Protein AF-A0A3M2L1X0-F1 (afdb_monomer_lite)

Structure (mmCIF, N/CA/C/O backbone):
data_AF-A0A3M2L1X0-F1
#
_entry.id   AF-A0A3M2L1X0-F1
#
loop_
_atom_site.group_PDB
_atom_site.id
_atom_site.type_symbol
_atom_site.label_atom_id
_atom_site.label_alt_id
_atom_site.label_comp_id
_atom_site.label_asym_id
_atom_site.label_entity_id
_atom_site.label_seq_id
_atom_site.pdbx_PDB_ins_code
_atom_site.Cartn_x
_atom_site.Cartn_y
_atom_site.Cartn_z
_atom_site.occupancy
_atom_site.B_iso_or_equiv
_atom_site.auth_seq_id
_atom_site.auth_comp_id
_atom_site.auth_asym_id
_atom_site.auth_atom_id
_atom_site.pdbx_PDB_model_num
ATOM 1 N N . LYS A 1 1 ? 20.961 11.329 -0.949 1.00 40.22 1 LYS A N 1
ATOM 2 C CA . LYS A 1 1 ? 20.225 11.817 -2.142 1.00 40.22 1 LYS A CA 1
ATOM 3 C C . LYS A 1 1 ? 18.810 11.257 -2.083 1.00 40.22 1 LYS A C 1
ATOM 5 O O . LYS A 1 1 ? 18.640 10.070 -2.312 1.00 40.22 1 LYS A O 1
ATOM 10 N N . HIS A 1 2 ? 17.825 12.061 -1.685 1.00 48.38 2 HIS A N 1
ATOM 11 C CA . HIS A 1 2 ? 16.425 11.635 -1.706 1.00 48.38 2 HIS A CA 1
ATOM 12 C C . HIS A 1 2 ? 15.987 11.601 -3.170 1.00 48.38 2 HIS A C 1
ATOM 14 O O . HIS A 1 2 ? 15.740 12.635 -3.784 1.00 48.38 2 HIS A O 1
ATOM 20 N N . THR A 1 3 ? 16.047 10.426 -3.789 1.00 68.12 3 THR A N 1
ATOM 21 C CA . THR A 1 3 ? 15.596 10.259 -5.170 1.00 68.12 3 THR A CA 1
ATOM 22 C C . THR A 1 3 ? 14.078 10.313 -5.212 1.00 68.12 3 THR A C 1
ATOM 24 O O . THR A 1 3 ? 13.426 9.666 -4.398 1.00 68.12 3 THR A O 1
ATOM 27 N N . ARG A 1 4 ? 13.529 11.052 -6.181 1.00 77.12 4 ARG A N 1
ATOM 28 C CA . ARG A 1 4 ? 12.084 11.190 -6.401 1.00 77.12 4 ARG A CA 1
ATOM 29 C C . ARG A 1 4 ? 11.387 9.815 -6.392 1.00 77.12 4 ARG A C 1
ATOM 31 O O . ARG A 1 4 ? 11.870 8.923 -7.104 1.00 77.12 4 ARG A O 1
ATOM 38 N N . PRO A 1 5 ? 10.259 9.646 -5.673 1.00 85.06 5 PRO A N 1
ATOM 39 C CA . PRO A 1 5 ? 9.499 8.400 -5.680 1.00 85.06 5 PRO A CA 1
ATOM 40 C C . PRO A 1 5 ? 9.019 8.054 -7.097 1.00 85.06 5 PRO A C 1
ATOM 42 O O . PRO A 1 5 ? 8.895 8.915 -7.976 1.00 85.06 5 PRO A O 1
ATOM 45 N N . THR A 1 6 ? 8.764 6.771 -7.340 1.00 88.00 6 THR A N 1
ATOM 46 C CA . THR A 1 6 ? 8.157 6.280 -8.589 1.00 88.00 6 THR A CA 1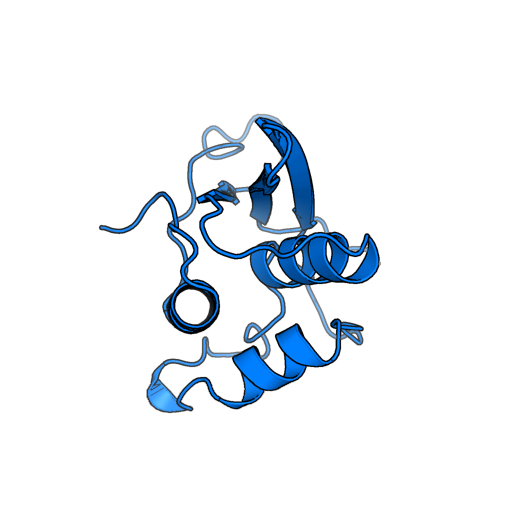
ATOM 47 C C . THR A 1 6 ? 6.646 6.226 -8.534 1.00 88.00 6 THR A C 1
ATOM 49 O O . THR A 1 6 ? 6.004 6.268 -9.583 1.00 88.00 6 THR A O 1
ATOM 52 N N . SER A 1 7 ? 6.076 6.133 -7.341 1.00 90.06 7 SER A N 1
ATOM 53 C CA . SER A 1 7 ? 4.637 6.157 -7.133 1.00 90.06 7 SER A CA 1
ATOM 54 C C . SER A 1 7 ? 4.293 6.792 -5.796 1.00 90.06 7 SER A C 1
ATOM 56 O O . SER A 1 7 ? 5.122 6.832 -4.888 1.00 90.06 7 SER A O 1
ATOM 58 N N . SER A 1 8 ? 3.064 7.268 -5.692 1.00 93.12 8 SER A N 1
ATOM 59 C CA . SER A 1 8 ? 2.428 7.638 -4.434 1.00 93.12 8 SER A CA 1
ATOM 60 C C . SER A 1 8 ? 1.106 6.891 -4.341 1.00 93.12 8 SER A C 1
ATOM 62 O O . SER A 1 8 ? 0.524 6.578 -5.379 1.00 93.12 8 SER A O 1
ATOM 64 N N . ALA A 1 9 ? 0.677 6.559 -3.130 1.00 94.88 9 ALA A N 1
ATOM 65 C CA . ALA A 1 9 ? -0.601 5.920 -2.880 1.00 94.88 9 ALA A CA 1
ATOM 66 C C . ALA A 1 9 ? -1.424 6.726 -1.876 1.00 94.88 9 ALA A C 1
ATOM 68 O O . ALA A 1 9 ? -0.864 7.419 -1.025 1.00 94.88 9 ALA A O 1
ATOM 69 N N . GLY A 1 10 ? -2.742 6.619 -1.994 1.00 95.88 10 GLY A N 1
ATOM 70 C CA . GLY A 1 10 ? -3.717 7.142 -1.051 1.00 95.88 10 GLY A CA 1
ATOM 71 C C . GLY A 1 10 ? -4.635 6.023 -0.576 1.00 95.88 10 GLY A C 1
ATOM 72 O O . GLY A 1 10 ? -5.173 5.283 -1.398 1.00 95.88 10 GLY A O 1
ATOM 73 N N . LEU A 1 11 ? -4.803 5.919 0.739 1.00 96.88 11 LEU A N 1
ATOM 74 C CA . LEU A 1 11 ? -5.765 5.062 1.417 1.00 96.88 11 LEU A CA 1
ATOM 75 C C . LEU A 1 11 ? -6.872 5.935 1.989 1.00 96.88 11 LEU A C 1
ATOM 77 O O . LEU A 1 11 ? -6.603 6.779 2.842 1.00 96.88 11 LEU A O 1
ATOM 81 N N . THR A 1 12 ? -8.104 5.694 1.566 1.00 97.31 12 THR A N 1
ATOM 82 C CA . THR A 1 12 ? -9.289 6.351 2.111 1.00 97.31 12 THR A CA 1
ATOM 83 C C . THR A 1 12 ? -10.121 5.348 2.900 1.00 97.31 12 THR A C 1
ATOM 85 O O . THR A 1 12 ? -10.446 4.275 2.396 1.00 97.31 12 THR A O 1
ATOM 88 N N . VAL A 1 13 ? -10.480 5.698 4.133 1.00 95.94 13 VAL A N 1
ATOM 89 C CA . VAL A 1 13 ? -11.243 4.851 5.062 1.00 95.94 13 VAL A CA 1
ATOM 90 C C . VAL A 1 13 ? -12.389 5.664 5.645 1.00 95.94 13 VAL A C 1
ATOM 92 O O . VAL A 1 13 ? -12.232 6.860 5.877 1.00 95.94 13 VAL A O 1
ATOM 95 N N . THR A 1 14 ? -13.536 5.030 5.882 1.00 93.75 14 THR A N 1
ATOM 96 C CA . THR A 1 14 ? -14.656 5.645 6.609 1.00 93.75 14 THR A CA 1
ATOM 97 C C . THR A 1 14 ? -14.758 4.996 7.982 1.00 93.75 14 THR A C 1
ATOM 99 O O . THR A 1 14 ? -14.874 3.775 8.066 1.00 93.75 14 THR A O 1
ATOM 102 N N . ASP A 1 15 ? -14.672 5.789 9.048 1.00 87.06 15 ASP A N 1
ATOM 103 C CA . ASP A 1 15 ? -14.764 5.280 10.417 1.00 87.06 15 ASP A CA 1
ATOM 104 C C . ASP A 1 15 ? -16.214 4.946 10.825 1.00 87.06 15 ASP A C 1
ATOM 106 O O . ASP A 1 15 ? -17.175 5.218 10.102 1.00 87.06 15 ASP A O 1
ATOM 110 N N . ALA A 1 16 ? -16.388 4.363 12.014 1.00 85.69 16 ALA A N 1
ATOM 111 C CA . ALA A 1 16 ? -17.704 3.990 12.538 1.00 85.69 16 ALA A CA 1
ATOM 112 C C . ALA A 1 16 ? -18.643 5.188 12.789 1.00 85.69 16 ALA A C 1
ATOM 114 O O . ALA A 1 16 ? -19.856 5.006 12.873 1.00 85.69 16 ALA A O 1
ATOM 115 N N . ALA A 1 17 ? -18.099 6.402 12.914 1.00 89.00 17 ALA A N 1
ATOM 116 C CA . ALA A 1 17 ? -18.869 7.637 13.029 1.00 89.00 17 ALA A CA 1
ATOM 117 C C . ALA A 1 17 ? -19.222 8.240 11.653 1.00 89.00 17 ALA A C 1
ATOM 119 O O . ALA A 1 17 ? -19.924 9.248 11.592 1.00 89.00 17 ALA A O 1
ATOM 120 N N . GLY A 1 18 ? -18.775 7.619 10.556 1.00 89.88 18 GLY A N 1
ATOM 121 C CA . GLY A 1 18 ? -19.016 8.068 9.189 1.00 89.88 18 GLY A CA 1
ATOM 122 C C . GLY A 1 18 ? -18.024 9.120 8.690 1.00 89.88 18 GLY A C 1
ATOM 123 O O . GLY A 1 18 ? -18.239 9.670 7.609 1.00 89.88 18 GLY A O 1
ATOM 124 N N . ASN A 1 19 ? -16.947 9.419 9.427 1.00 92.31 19 ASN A N 1
ATOM 125 C CA . ASN A 1 19 ? -15.940 10.369 8.956 1.00 92.31 19 ASN A CA 1
ATOM 126 C C . ASN A 1 19 ? -14.974 9.683 7.997 1.00 92.31 19 ASN A C 1
ATOM 128 O O . ASN A 1 19 ? -14.502 8.572 8.247 1.00 92.31 19 ASN A O 1
ATOM 132 N N . GLN A 1 20 ? -14.640 10.383 6.917 1.00 95.19 20 GLN A N 1
ATOM 133 C CA . GLN A 1 20 ? -13.670 9.908 5.948 1.00 95.19 20 GLN A CA 1
ATOM 134 C C . GLN A 1 20 ? -12.265 10.405 6.302 1.00 95.19 20 GLN A C 1
ATOM 136 O O . GLN A 1 20 ? -12.036 11.603 6.461 1.00 95.19 20 GLN A O 1
ATOM 141 N N . HIS A 1 21 ? -11.314 9.480 6.354 1.00 95.12 21 HIS A N 1
ATOM 142 C CA . HIS A 1 21 ? -9.897 9.736 6.591 1.00 95.12 21 HIS A CA 1
ATOM 143 C C . HIS A 1 21 ? -9.108 9.345 5.350 1.00 95.12 21 HIS A C 1
ATOM 145 O O . HIS A 1 21 ? -9.364 8.291 4.771 1.00 95.12 21 HIS A O 1
ATOM 151 N N . THR A 1 22 ? -8.152 10.177 4.935 1.00 96.81 22 THR A N 1
ATOM 152 C CA . THR A 1 22 ? -7.252 9.854 3.820 1.00 96.81 22 THR A CA 1
ATOM 153 C C . THR A 1 22 ? -5.803 9.931 4.271 1.00 96.81 22 THR A C 1
ATOM 155 O O . THR A 1 22 ? -5.347 10.965 4.752 1.00 96.81 22 THR A O 1
ATOM 158 N N . PHE A 1 23 ? -5.077 8.837 4.067 1.00 96.38 23 PHE A N 1
ATOM 159 C CA . PHE A 1 23 ? -3.662 8.696 4.381 1.00 96.38 23 PHE A CA 1
ATOM 160 C C . PHE A 1 23 ? -2.882 8.499 3.095 1.00 96.38 23 PHE A C 1
ATOM 162 O O . PHE A 1 23 ? -3.290 7.730 2.229 1.00 96.38 23 PHE A O 1
ATOM 169 N N . THR A 1 24 ? -1.753 9.181 2.960 1.00 95.19 24 THR A N 1
ATOM 170 C CA . THR A 1 24 ? -0.911 9.077 1.770 1.00 95.19 24 THR A CA 1
ATOM 171 C C . THR A 1 24 ? 0.441 8.467 2.102 1.00 95.19 24 THR A C 1
ATOM 173 O O . THR A 1 24 ? 0.897 8.487 3.247 1.00 95.19 24 THR A O 1
ATOM 176 N N . GLY A 1 25 ? 1.070 7.899 1.081 1.00 92.19 25 GLY A N 1
ATOM 177 C CA . GLY A 1 25 ? 2.413 7.345 1.143 1.00 92.19 25 GLY A CA 1
ATOM 178 C C . GLY A 1 25 ? 3.130 7.483 -0.194 1.00 92.19 25 GLY A C 1
ATOM 179 O O . GLY A 1 25 ? 2.509 7.642 -1.251 1.00 92.19 25 GLY A O 1
ATOM 180 N N . ALA A 1 26 ? 4.453 7.436 -0.171 1.00 90.44 26 ALA A N 1
ATOM 181 C CA . ALA A 1 26 ? 5.330 7.537 -1.320 1.00 90.44 26 ALA A CA 1
ATOM 182 C C . ALA A 1 26 ? 6.273 6.330 -1.382 1.00 90.44 26 ALA A C 1
ATOM 184 O O . ALA A 1 26 ? 6.830 5.867 -0.395 1.00 90.44 26 ALA A O 1
ATOM 185 N N . SER A 1 27 ? 6.497 5.809 -2.587 1.00 87.12 27 SER A N 1
ATOM 186 C CA . SER A 1 27 ? 7.422 4.690 -2.760 1.00 87.12 27 SER A CA 1
ATOM 187 C C . SER A 1 27 ? 8.856 5.108 -2.434 1.00 87.12 27 SER A C 1
ATOM 189 O O . SER A 1 27 ? 9.330 6.118 -2.967 1.00 87.12 27 SER A O 1
ATOM 191 N N . ILE A 1 28 ? 9.597 4.286 -1.701 1.00 83.81 28 ILE A N 1
ATOM 192 C CA . ILE A 1 28 ? 11.012 4.545 -1.425 1.00 83.81 28 ILE A CA 1
ATOM 193 C C . ILE A 1 28 ? 11.872 4.002 -2.570 1.00 83.81 28 ILE A C 1
ATOM 195 O O . ILE A 1 28 ? 11.740 2.851 -2.986 1.00 83.81 28 ILE A O 1
ATOM 199 N N . LYS A 1 29 ? 12.789 4.835 -3.074 1.00 69.06 29 LYS A N 1
ATOM 200 C CA . LYS A 1 29 ? 13.825 4.437 -4.037 1.00 69.06 29 LYS A CA 1
ATOM 201 C C . LYS A 1 29 ? 15.194 4.361 -3.362 1.00 69.06 29 LYS A C 1
ATOM 203 O O . LYS A 1 29 ? 15.619 5.323 -2.729 1.00 69.06 29 LYS A O 1
ATOM 208 N N . GLY A 1 30 ? 15.915 3.265 -3.604 1.00 55.94 30 GLY A N 1
ATOM 209 C CA . GLY A 1 30 ? 17.254 3.034 -3.052 1.00 55.94 30 GLY A CA 1
ATOM 210 C C . GLY A 1 30 ? 17.237 2.428 -1.643 1.00 55.94 30 GLY A C 1
ATOM 211 O O . GLY A 1 30 ? 16.194 2.355 -0.998 1.00 55.94 30 GLY A O 1
ATOM 212 N N . GLY A 1 31 ? 18.400 1.939 -1.201 1.00 50.91 31 GLY A N 1
ATOM 213 C CA . GLY A 1 31 ? 18.581 1.354 0.129 1.00 50.91 31 GLY A CA 1
ATOM 214 C C . GLY A 1 31 ? 18.329 2.377 1.239 1.00 50.91 31 GLY A C 1
ATOM 215 O O . GLY A 1 31 ? 18.828 3.498 1.183 1.00 50.91 31 GLY A O 1
ATOM 216 N N . GLY A 1 32 ? 17.532 1.969 2.220 1.00 54.66 32 GLY A N 1
ATOM 217 C CA . GLY A 1 32 ? 17.110 2.734 3.392 1.00 54.66 32 GLY A CA 1
ATOM 218 C C . GLY A 1 32 ? 16.096 1.906 4.177 1.00 54.66 32 GLY A C 1
ATOM 219 O O . GLY A 1 32 ? 15.409 1.072 3.574 1.00 54.66 32 GLY A O 1
ATOM 220 N N . ASP A 1 33 ? 16.025 2.085 5.489 1.00 59.06 33 ASP A N 1
ATOM 221 C CA . ASP A 1 33 ? 15.085 1.333 6.316 1.00 59.06 33 ASP A CA 1
ATOM 222 C C . ASP A 1 33 ? 13.671 1.877 6.133 1.00 59.06 33 ASP A C 1
ATOM 224 O O . ASP A 1 33 ? 13.442 3.088 6.135 1.00 59.06 33 ASP A O 1
ATOM 228 N N . HIS A 1 34 ? 12.719 0.971 5.925 1.00 71.50 34 HIS A N 1
ATOM 229 C CA . HIS A 1 34 ? 11.307 1.309 5.903 1.00 71.50 34 HIS A CA 1
ATOM 230 C C . HIS A 1 34 ? 10.737 0.959 7.275 1.00 71.50 34 HIS A C 1
ATOM 232 O O . HIS A 1 34 ? 10.552 -0.215 7.585 1.00 71.50 34 HIS A O 1
ATOM 238 N N . ASN A 1 35 ? 10.539 1.971 8.122 1.00 84.88 35 ASN A N 1
ATOM 239 C CA . ASN A 1 35 ? 9.994 1.781 9.464 1.00 84.88 35 ASN A CA 1
ATOM 240 C C . ASN A 1 35 ? 8.474 1.588 9.384 1.00 84.88 35 ASN A C 1
ATOM 242 O O . ASN A 1 35 ? 7.706 2.537 9.541 1.00 84.88 35 ASN A O 1
ATOM 246 N N . LEU A 1 36 ? 8.059 0.367 9.056 1.00 92.19 36 LEU A N 1
ATOM 247 C CA . LEU A 1 36 ? 6.656 -0.015 8.975 1.00 92.19 36 LEU A CA 1
ATOM 248 C C . LEU A 1 36 ? 6.026 -0.136 10.357 1.00 92.19 36 LEU A C 1
ATOM 250 O O . LEU A 1 36 ? 6.668 -0.580 11.309 1.00 92.19 36 LEU A O 1
ATOM 254 N N . HIS A 1 37 ? 4.730 0.169 10.441 1.00 95.69 37 HIS A N 1
ATOM 255 C CA . HIS A 1 37 ? 3.944 -0.239 11.601 1.00 95.69 37 HIS A CA 1
ATOM 256 C C . HIS A 1 37 ? 4.033 -1.775 11.751 1.00 95.69 37 HIS A C 1
ATOM 258 O O . HIS A 1 37 ? 3.965 -2.470 10.729 1.00 95.69 37 HIS A O 1
ATOM 264 N N . PRO A 1 38 ? 4.154 -2.333 12.974 1.00 96.12 38 PRO A N 1
ATOM 265 C CA . PRO A 1 38 ? 4.354 -3.771 13.181 1.00 96.12 38 PRO A CA 1
ATOM 266 C C . PRO A 1 38 ? 3.343 -4.664 12.452 1.00 96.12 38 PRO A C 1
ATOM 268 O O . PRO A 1 38 ? 3.728 -5.664 11.850 1.00 96.12 38 PRO A O 1
ATOM 271 N N . ASP A 1 39 ? 2.067 -4.272 12.418 1.00 96.50 39 ASP A N 1
ATOM 272 C CA . ASP A 1 39 ? 1.034 -5.031 11.699 1.00 96.50 39 ASP A CA 1
ATOM 273 C C . ASP A 1 39 ? 1.234 -5.020 10.177 1.00 96.50 39 ASP A C 1
ATOM 275 O O . ASP A 1 39 ? 0.957 -6.015 9.504 1.00 96.50 39 ASP A O 1
ATOM 279 N N . VAL A 1 40 ? 1.749 -3.917 9.626 1.00 96.12 40 VAL A N 1
ATOM 280 C CA . VAL A 1 40 ? 2.058 -3.802 8.193 1.00 96.12 40 VAL A CA 1
ATOM 281 C C . VAL A 1 40 ? 3.286 -4.637 7.863 1.00 96.12 40 VAL A C 1
ATOM 283 O O . VAL A 1 40 ? 3.264 -5.381 6.884 1.00 96.12 40 VAL A O 1
ATOM 286 N N . GLN A 1 41 ? 4.325 -4.580 8.704 1.00 95.06 41 GLN A N 1
ATOM 287 C CA . GLN A 1 41 ? 5.502 -5.441 8.576 1.00 95.06 41 GLN A CA 1
ATOM 288 C C . GLN A 1 41 ? 5.089 -6.917 8.578 1.00 95.06 41 GLN A C 1
ATOM 290 O O . GLN A 1 41 ? 5.403 -7.644 7.638 1.00 95.06 41 GLN A O 1
ATOM 295 N N . ALA A 1 42 ? 4.285 -7.333 9.559 1.00 96.00 42 ALA A N 1
ATOM 296 C CA . ALA A 1 42 ? 3.801 -8.702 9.660 1.00 96.00 42 ALA A CA 1
ATOM 297 C C . ALA A 1 42 ? 2.960 -9.123 8.439 1.00 96.00 42 ALA A C 1
ATOM 299 O O . ALA A 1 42 ? 3.036 -10.271 8.000 1.00 96.00 42 ALA A O 1
ATOM 300 N N . ALA A 1 43 ? 2.165 -8.213 7.865 1.00 96.44 43 ALA A N 1
ATOM 301 C CA . ALA A 1 43 ? 1.405 -8.492 6.648 1.00 96.44 43 ALA A CA 1
ATOM 302 C C . ALA A 1 43 ? 2.304 -8.700 5.423 1.00 96.44 43 ALA A C 1
ATOM 304 O O . ALA A 1 43 ? 2.056 -9.621 4.639 1.00 96.44 43 ALA A O 1
ATOM 305 N N . TYR A 1 44 ? 3.363 -7.897 5.278 1.00 94.75 44 TYR A N 1
ATOM 306 C CA . TYR A 1 44 ? 4.365 -8.078 4.225 1.00 94.75 44 TYR A CA 1
ATOM 307 C C . TYR A 1 44 ? 5.227 -9.329 4.440 1.00 94.75 44 TYR A C 1
ATOM 309 O O . TYR A 1 44 ? 5.606 -9.973 3.460 1.00 94.75 44 TYR A O 1
ATOM 317 N N . ASP A 1 45 ? 5.505 -9.722 5.682 1.00 94.50 45 ASP A N 1
ATOM 318 C CA . ASP A 1 45 ? 6.263 -10.942 5.988 1.00 94.50 45 ASP A CA 1
ATOM 319 C C . ASP A 1 45 ? 5.504 -12.212 5.577 1.00 94.50 45 ASP A C 1
ATOM 321 O O . ASP A 1 45 ? 6.124 -13.194 5.162 1.00 94.50 45 ASP A O 1
ATOM 325 N N . ARG A 1 46 ? 4.164 -12.171 5.611 1.00 96.12 46 ARG A N 1
ATOM 326 C CA . ARG A 1 46 ? 3.276 -13.257 5.162 1.00 96.12 46 ARG A CA 1
ATOM 327 C C . ARG A 1 46 ? 3.122 -13.367 3.645 1.00 96.12 46 ARG A C 1
ATOM 329 O O . ARG A 1 46 ? 2.548 -14.347 3.182 1.00 96.12 46 ARG A O 1
ATOM 336 N N . VAL A 1 47 ? 3.607 -12.401 2.864 1.00 95.38 47 VAL A N 1
ATOM 337 C CA . VAL A 1 47 ? 3.526 -12.464 1.395 1.00 95.38 47 VAL A CA 1
ATOM 338 C C . VAL A 1 47 ? 4.395 -13.625 0.885 1.00 95.38 47 VAL A C 1
ATOM 340 O O . VAL A 1 47 ? 5.597 -13.636 1.184 1.00 95.38 47 VAL A O 1
ATOM 343 N N . PRO A 1 48 ? 3.841 -14.579 0.115 1.00 95.19 48 PRO A N 1
ATOM 344 C CA . PRO A 1 48 ? 4.599 -15.678 -0.481 1.00 95.19 48 PRO A CA 1
ATOM 345 C C . PRO A 1 48 ? 5.779 -15.188 -1.327 1.00 95.19 48 PRO A C 1
ATOM 347 O O . PRO A 1 48 ? 5.674 -14.187 -2.031 1.00 95.19 48 PRO A O 1
ATOM 350 N N . GLN A 1 49 ? 6.932 -15.855 -1.227 1.00 91.25 49 GLN A N 1
ATOM 351 C CA . GLN A 1 49 ? 8.180 -15.386 -1.845 1.00 91.25 49 GLN A CA 1
ATOM 352 C C . GLN A 1 49 ? 8.108 -15.305 -3.379 1.00 91.25 49 GLN A C 1
ATOM 354 O O . GLN A 1 49 ? 8.754 -14.443 -3.969 1.00 91.25 49 GLN A O 1
ATOM 359 N N . ASP A 1 50 ? 7.326 -16.176 -4.008 1.00 92.94 50 ASP A N 1
ATOM 360 C CA . ASP A 1 50 ? 7.099 -16.259 -5.452 1.00 92.94 50 ASP A CA 1
ATOM 361 C C . ASP A 1 50 ? 6.308 -15.071 -6.022 1.00 92.94 50 ASP A C 1
ATOM 363 O O . ASP A 1 50 ? 6.489 -14.738 -7.191 1.00 92.94 50 ASP A O 1
ATOM 367 N N . ILE A 1 51 ? 5.510 -14.386 -5.195 1.00 92.81 51 ILE A N 1
ATOM 368 C CA . ILE A 1 51 ? 4.778 -13.165 -5.581 1.00 92.81 51 ILE A CA 1
ATOM 369 C C . ILE A 1 51 ? 5.424 -11.877 -5.046 1.00 92.81 51 ILE A C 1
ATOM 371 O O . ILE A 1 51 ? 4.881 -10.777 -5.202 1.00 92.81 51 ILE A O 1
ATOM 375 N N . ARG A 1 52 ? 6.582 -11.981 -4.378 1.00 90.62 52 ARG A N 1
ATOM 376 C CA . ARG A 1 52 ? 7.343 -10.804 -3.942 1.00 90.62 52 ARG A CA 1
ATOM 377 C C . ARG A 1 52 ? 7.967 -10.133 -5.153 1.00 90.62 52 ARG A C 1
ATOM 379 O O . ARG A 1 52 ? 8.701 -10.765 -5.913 1.00 90.62 52 ARG A O 1
ATOM 386 N N . LEU A 1 53 ? 7.740 -8.827 -5.293 1.00 82.06 53 LEU A N 1
ATOM 387 C CA . LEU A 1 53 ? 8.413 -8.055 -6.331 1.00 82.06 53 LEU A CA 1
ATOM 388 C C . LEU A 1 53 ? 9.942 -8.221 -6.225 1.00 82.06 53 LEU A C 1
ATOM 390 O O . LEU A 1 53 ? 10.507 -8.070 -5.133 1.00 82.06 53 LEU A O 1
ATOM 394 N N . PRO A 1 54 ? 10.631 -8.482 -7.350 1.00 75.12 54 PRO A N 1
ATOM 395 C CA . PRO A 1 54 ? 12.072 -8.671 -7.356 1.00 75.12 54 PRO A CA 1
ATOM 396 C C . PRO A 1 54 ? 12.810 -7.373 -7.003 1.00 75.12 54 PRO A C 1
ATOM 398 O O . PRO A 1 54 ? 12.302 -6.266 -7.179 1.00 75.12 54 PRO A O 1
ATOM 401 N N . GLY A 1 55 ? 14.051 -7.514 -6.532 1.00 70.50 55 GLY A N 1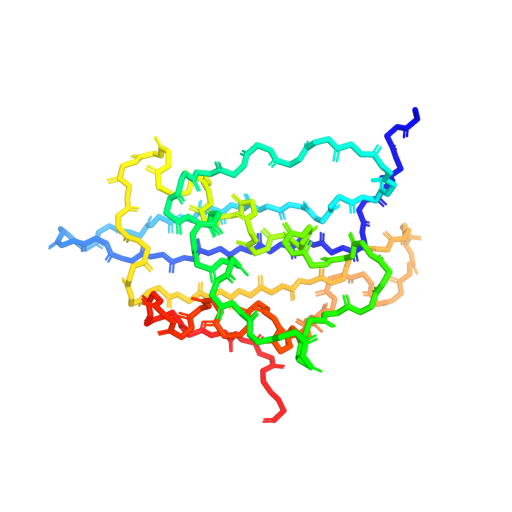
ATOM 402 C CA . GLY A 1 55 ? 14.974 -6.393 -6.344 1.00 70.50 55 GLY A CA 1
ATOM 403 C C . GLY A 1 55 ? 14.581 -5.419 -5.232 1.00 70.50 55 GLY A C 1
ATOM 404 O O . GLY A 1 55 ? 14.325 -4.262 -5.514 1.00 70.50 55 GLY A O 1
ATOM 405 N N . ASN A 1 56 ? 14.563 -5.852 -3.966 1.00 75.50 56 ASN A N 1
ATOM 406 C CA . ASN A 1 56 ? 14.345 -5.001 -2.777 1.00 75.50 56 ASN A CA 1
ATOM 407 C C . ASN A 1 56 ? 13.104 -4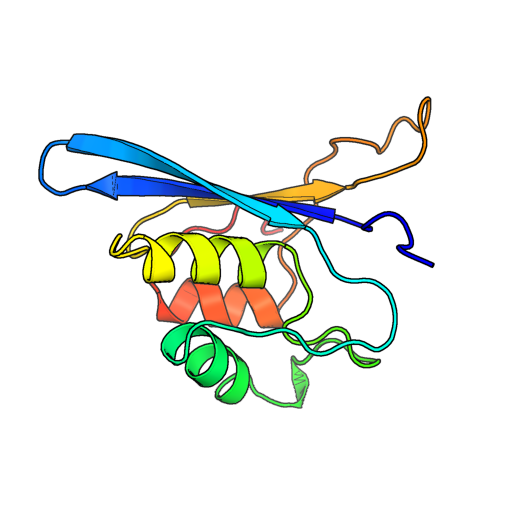.073 -2.840 1.00 75.50 56 ASN A C 1
ATOM 409 O O . ASN A 1 56 ? 13.042 -3.103 -2.097 1.00 75.50 56 ASN A O 1
ATOM 413 N N . GLN A 1 57 ? 12.128 -4.336 -3.719 1.00 82.62 57 GLN A N 1
ATOM 414 C CA . GLN A 1 57 ? 10.926 -3.505 -3.879 1.00 82.62 57 GLN A CA 1
ATOM 415 C C . GLN A 1 57 ? 9.769 -3.942 -2.975 1.00 82.62 57 GLN A C 1
ATOM 417 O O . GLN A 1 57 ? 8.864 -3.144 -2.716 1.00 82.62 57 GLN A O 1
ATOM 422 N N . HIS A 1 58 ? 9.798 -5.194 -2.503 1.00 87.44 58 HIS A N 1
ATOM 423 C CA . HIS A 1 58 ? 8.865 -5.710 -1.503 1.00 87.44 58 HIS A CA 1
ATOM 424 C C . HIS A 1 58 ? 8.788 -4.754 -0.311 1.00 87.44 58 HIS A C 1
ATOM 426 O O . HIS A 1 58 ? 9.824 -4.276 0.139 1.00 87.44 58 HIS A O 1
ATOM 432 N N . SER A 1 59 ? 7.567 -4.452 0.136 1.00 88.19 59 SER A N 1
ATOM 433 C CA . SER A 1 59 ? 7.253 -3.520 1.228 1.00 88.19 59 SER A CA 1
ATOM 434 C C . SER A 1 59 ? 7.687 -2.052 1.065 1.00 88.19 59 SER A C 1
ATOM 436 O O . SER A 1 59 ? 7.507 -1.275 1.990 1.00 88.19 59 SER A O 1
ATOM 438 N N . ARG A 1 60 ? 8.178 -1.611 -0.105 1.00 89.31 60 ARG A N 1
ATOM 439 C CA . ARG A 1 60 ? 8.632 -0.215 -0.336 1.00 89.31 60 ARG A CA 1
ATOM 440 C C . ARG A 1 60 ? 7.701 0.642 -1.192 1.00 89.31 60 ARG A C 1
ATOM 442 O O . ARG A 1 60 ? 8.088 1.722 -1.650 1.00 89.31 60 ARG A O 1
ATOM 449 N N . CYS A 1 61 ? 6.511 0.142 -1.495 1.00 89.81 61 CYS A N 1
ATOM 450 C CA . CYS A 1 61 ? 5.529 0.864 -2.297 1.00 89.81 61 CYS A CA 1
ATOM 451 C C . CYS A 1 61 ? 4.789 1.910 -1.440 1.00 89.81 61 CYS A C 1
ATOM 453 O O . CYS A 1 61 ? 4.844 1.859 -0.214 1.00 89.81 61 CYS A O 1
ATOM 455 N N . GLY A 1 62 ? 4.109 2.872 -2.074 1.00 91.62 62 GLY A N 1
ATOM 456 C CA . GLY A 1 62 ? 3.419 3.940 -1.332 1.00 91.62 62 GLY A CA 1
ATOM 457 C C . GLY A 1 62 ? 2.284 3.402 -0.453 1.00 91.62 62 GLY A C 1
ATOM 458 O O . GLY A 1 62 ? 1.960 3.985 0.571 1.00 91.62 62 GLY A O 1
ATOM 459 N N . GLU A 1 63 ? 1.731 2.253 -0.828 1.00 94.12 63 GLU A N 1
ATOM 460 C CA . GLU A 1 63 ? 0.691 1.506 -0.132 1.00 94.12 63 GLU A CA 1
ATOM 461 C C . GLU A 1 63 ? 1.151 1.077 1.270 1.00 94.12 63 GLU A C 1
ATOM 463 O O . GLU A 1 63 ? 0.383 1.148 2.225 1.00 94.12 63 GLU A O 1
ATOM 468 N N . ALA A 1 64 ? 2.420 0.676 1.409 1.00 93.88 64 ALA A N 1
ATOM 469 C CA . ALA A 1 64 ? 3.003 0.254 2.681 1.00 93.88 64 ALA A CA 1
ATOM 470 C C . ALA A 1 64 ? 3.111 1.424 3.676 1.00 93.88 64 ALA A C 1
ATOM 472 O O . ALA A 1 64 ? 2.775 1.290 4.856 1.00 93.88 64 ALA A O 1
ATOM 473 N N . GLU A 1 65 ? 3.518 2.593 3.175 1.00 93.56 65 GLU A N 1
ATOM 474 C CA . GLU A 1 65 ? 3.607 3.817 3.968 1.00 93.56 65 GLU A CA 1
ATOM 475 C C . GLU A 1 65 ? 2.218 4.371 4.310 1.00 93.56 65 GLU A C 1
ATOM 477 O O . GLU A 1 65 ? 1.976 4.723 5.459 1.00 93.56 65 GLU A O 1
ATOM 482 N N . ALA A 1 66 ? 1.273 4.375 3.363 1.00 95.19 66 ALA A N 1
ATOM 483 C CA . ALA A 1 66 ? -0.098 4.821 3.615 1.00 95.19 66 ALA A CA 1
ATOM 484 C C . ALA A 1 66 ? -0.790 3.974 4.702 1.00 95.19 66 ALA A C 1
ATOM 486 O O . ALA A 1 66 ? -1.417 4.529 5.604 1.00 95.19 66 ALA A O 1
ATOM 487 N N . LEU A 1 67 ? -0.622 2.645 4.667 1.00 96.25 67 LEU A N 1
ATOM 488 C CA . LEU A 1 67 ? -1.105 1.739 5.719 1.00 96.25 67 LEU A CA 1
ATOM 489 C C . LEU A 1 67 ? -0.447 2.017 7.071 1.00 96.25 67 LEU A C 1
ATOM 491 O O . LEU A 1 67 ? -1.123 2.066 8.096 1.00 96.25 67 LEU A O 1
ATOM 495 N N . THR A 1 68 ? 0.871 2.213 7.069 1.00 95.75 68 THR A N 1
ATOM 496 C CA . THR A 1 68 ? 1.627 2.543 8.283 1.00 95.75 68 THR A CA 1
ATOM 497 C C . THR A 1 68 ? 1.134 3.849 8.894 1.00 95.75 68 THR A C 1
ATOM 499 O O . THR A 1 68 ? 0.921 3.912 10.100 1.00 95.75 68 THR A O 1
ATOM 502 N N . ASN A 1 69 ? 0.886 4.867 8.070 1.00 95.44 69 ASN A N 1
ATOM 503 C CA . ASN A 1 69 ? 0.374 6.159 8.514 1.00 95.44 69 ASN A CA 1
ATOM 504 C C . ASN A 1 69 ? -1.039 6.051 9.101 1.00 95.44 69 ASN A C 1
ATOM 506 O O . ASN A 1 69 ? -1.295 6.648 10.144 1.00 95.44 69 ASN A O 1
ATOM 510 N N . ALA A 1 70 ? -1.925 5.260 8.488 1.00 95.88 70 ALA A N 1
ATOM 511 C CA . ALA A 1 70 ? -3.265 5.010 9.021 1.00 95.88 70 ALA A CA 1
ATOM 512 C C . ALA A 1 70 ? -3.220 4.340 10.405 1.00 95.88 70 ALA A C 1
ATOM 514 O O . ALA A 1 70 ? -3.827 4.832 11.356 1.00 95.88 70 ALA A O 1
ATOM 515 N N . LEU A 1 71 ? -2.434 3.267 10.543 1.00 96.00 71 LEU A N 1
ATOM 516 C CA . LEU A 1 71 ? -2.321 2.522 11.799 1.00 96.00 71 LEU A CA 1
ATOM 517 C C . LEU A 1 71 ? -1.611 3.325 12.896 1.00 96.00 71 LEU A C 1
ATOM 519 O O . LEU A 1 71 ? -2.064 3.329 14.037 1.00 96.00 71 LEU A O 1
ATOM 523 N N . ASN A 1 72 ? -0.564 4.083 12.554 1.00 95.69 72 ASN A N 1
ATOM 524 C CA . ASN A 1 72 ? 0.090 5.007 13.489 1.00 95.69 72 ASN A CA 1
ATOM 525 C C . ASN A 1 72 ? -0.861 6.110 13.983 1.00 95.69 72 ASN A C 1
ATOM 527 O O . ASN A 1 72 ? -0.721 6.577 15.112 1.00 95.69 72 ASN A O 1
ATOM 531 N N . ALA A 1 73 ? -1.826 6.525 13.157 1.00 94.44 73 ALA A N 1
ATOM 532 C CA . ALA A 1 73 ? -2.873 7.471 13.540 1.00 94.44 73 ALA A CA 1
ATOM 533 C C . ALA A 1 73 ? -4.010 6.823 14.356 1.00 94.44 73 ALA A C 1
ATOM 535 O O . ALA A 1 73 ? -4.950 7.515 14.744 1.00 94.44 73 ALA A O 1
ATOM 536 N N . GLY A 1 74 ? -3.942 5.513 14.619 1.00 94.19 74 GLY A N 1
ATOM 537 C CA . GLY A 1 74 ? -4.971 4.768 15.342 1.00 94.19 74 GLY A CA 1
ATOM 538 C C . GLY A 1 74 ? -6.239 4.504 14.527 1.00 94.19 74 GLY A C 1
ATOM 539 O O . GLY A 1 74 ? -7.272 4.184 15.113 1.00 94.19 74 GLY A O 1
ATOM 540 N N . VAL A 1 75 ? -6.188 4.639 13.198 1.00 94.50 75 VAL A N 1
ATOM 541 C CA . VAL A 1 75 ? -7.320 4.348 12.310 1.00 94.50 75 VAL A CA 1
ATOM 542 C C . VAL A 1 75 ? -7.220 2.908 11.812 1.00 94.50 75 VAL A C 1
ATOM 544 O O . VAL A 1 75 ? -6.210 2.521 11.226 1.00 94.50 75 VAL A O 1
ATOM 547 N N . ASP A 1 76 ? -8.278 2.117 12.027 1.00 93.81 76 ASP A N 1
ATOM 548 C CA . ASP A 1 76 ? -8.394 0.773 11.448 1.00 93.81 76 ASP A CA 1
ATOM 549 C C . ASP A 1 76 ? -8.549 0.901 9.925 1.00 93.81 76 ASP A C 1
ATOM 551 O O . ASP A 1 76 ? -9.537 1.481 9.479 1.00 93.81 76 ASP A O 1
ATOM 555 N N . PRO A 1 77 ? -7.606 0.395 9.108 1.00 94.69 77 PRO A N 1
ATOM 556 C CA . PRO A 1 77 ? -7.650 0.586 7.667 1.00 94.69 77 PRO A CA 1
ATOM 557 C C . PRO A 1 77 ? -8.661 -0.330 6.955 1.00 94.69 77 PRO A C 1
ATOM 559 O O . PRO A 1 77 ? -8.847 -0.198 5.743 1.00 94.69 77 PRO A O 1
ATOM 562 N N . ARG A 1 78 ? -9.296 -1.273 7.668 1.00 93.88 78 ARG A N 1
ATOM 563 C CA . ARG A 1 78 ? -10.192 -2.275 7.077 1.00 93.88 78 ARG A CA 1
ATOM 564 C C . ARG A 1 78 ? -11.402 -1.659 6.380 1.00 93.88 78 ARG A C 1
ATOM 566 O O . ARG A 1 78 ? -11.998 -0.700 6.859 1.00 93.88 78 ARG A O 1
ATOM 573 N N . GLY A 1 79 ? -11.782 -2.242 5.240 1.00 91.56 79 GLY A N 1
ATOM 574 C CA . GLY A 1 79 ? -12.894 -1.755 4.414 1.00 91.56 79 GLY A CA 1
ATOM 575 C C . GLY A 1 79 ? -12.587 -0.468 3.639 1.00 91.56 79 GLY A C 1
ATOM 576 O O . GLY A 1 79 ? -13.470 0.066 2.968 1.00 91.56 79 GLY A O 1
ATOM 577 N N . GLY A 1 80 ? -11.352 0.038 3.716 1.00 95.12 80 GLY A N 1
ATOM 578 C CA . GLY A 1 80 ? -10.904 1.195 2.953 1.00 95.12 80 GLY A CA 1
ATOM 579 C C . GLY A 1 80 ? -10.741 0.926 1.456 1.00 95.12 80 GLY A C 1
ATOM 580 O O . GLY A 1 80 ? -10.854 -0.199 0.967 1.00 95.12 80 GLY A O 1
ATOM 581 N N . THR A 1 81 ? -10.423 1.986 0.718 1.00 96.56 81 THR A N 1
ATOM 582 C CA . THR A 1 81 ? 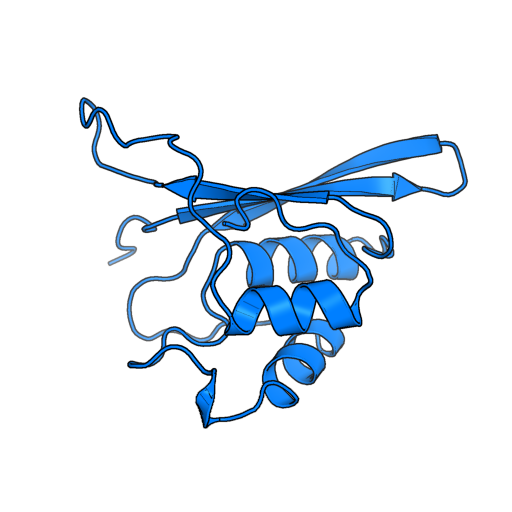-10.029 1.934 -0.695 1.00 96.56 81 THR A CA 1
ATOM 583 C C . THR A 1 81 ? -8.633 2.521 -0.861 1.00 96.56 81 THR A C 1
ATOM 585 O O . THR A 1 81 ? -8.354 3.612 -0.369 1.00 96.56 81 THR A O 1
ATOM 588 N N . MET A 1 82 ? -7.761 1.802 -1.561 1.00 96.25 82 MET A N 1
ATOM 589 C CA . MET A 1 82 ? -6.387 2.196 -1.856 1.00 96.25 82 MET A CA 1
ATOM 590 C C . MET A 1 82 ? -6.242 2.492 -3.348 1.00 96.25 82 MET A C 1
ATOM 592 O O . MET A 1 82 ? -6.676 1.701 -4.178 1.00 96.25 82 MET A O 1
ATOM 596 N N . ALA A 1 83 ? -5.569 3.581 -3.704 1.00 95.00 83 ALA A N 1
ATOM 597 C CA . ALA A 1 83 ? -5.190 3.875 -5.082 1.00 95.00 83 ALA A CA 1
ATOM 598 C C . ALA A 1 83 ? -3.737 4.325 -5.153 1.00 95.00 83 ALA A C 1
ATOM 600 O O . ALA A 1 83 ? -3.305 5.138 -4.338 1.00 95.00 83 ALA A O 1
ATOM 601 N N . ALA A 1 84 ? -2.997 3.851 -6.153 1.00 93.31 84 ALA A N 1
ATOM 602 C CA . ALA A 1 84 ? -1.651 4.323 -6.437 1.00 93.31 84 ALA A CA 1
ATOM 603 C C . ALA A 1 84 ? -1.602 5.072 -7.770 1.00 93.31 84 ALA A C 1
ATOM 605 O O . ALA A 1 84 ? -2.291 4.728 -8.728 1.00 93.31 84 ALA A O 1
ATOM 606 N N . VAL A 1 85 ? -0.740 6.082 -7.846 1.00 93.88 85 VAL A N 1
ATOM 607 C CA . VAL A 1 85 ? -0.469 6.845 -9.066 1.00 93.88 85 VAL A CA 1
ATOM 608 C C . VAL A 1 85 ? 1.020 6.897 -9.364 1.00 93.88 85 VAL A C 1
ATOM 610 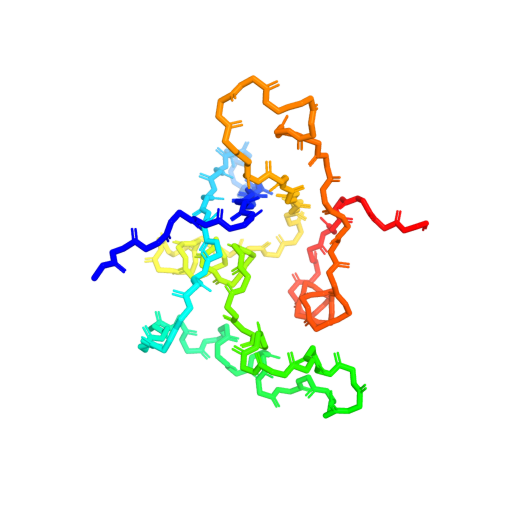O O . VAL A 1 85 ? 1.880 6.840 -8.478 1.00 93.88 85 VAL A O 1
ATOM 613 N N . ASN A 1 86 ? 1.347 7.018 -10.644 1.00 92.75 86 ASN A N 1
ATOM 614 C CA . ASN A 1 86 ? 2.712 7.194 -11.104 1.00 92.75 86 ASN A CA 1
ATOM 615 C C . ASN A 1 86 ? 3.228 8.598 -10.776 1.00 92.75 86 ASN A C 1
ATOM 617 O O . ASN A 1 86 ? 2.694 9.600 -11.239 1.00 92.75 86 ASN A O 1
ATOM 621 N N . VAL A 1 87 ? 4.359 8.675 -10.072 1.00 91.19 87 VAL A N 1
ATOM 622 C CA . VAL A 1 87 ? 5.102 9.930 -9.916 1.00 91.19 87 VAL A CA 1
ATOM 623 C C . VAL A 1 87 ? 6.172 9.978 -11.004 1.00 91.19 87 VAL A C 1
ATOM 625 O O . VAL A 1 87 ? 7.047 9.105 -11.096 1.00 91.19 87 VAL A O 1
ATOM 628 N N . ARG A 1 88 ? 6.110 10.985 -11.873 1.00 91.00 88 ARG A N 1
ATOM 629 C CA . ARG A 1 88 ? 7.062 11.231 -12.975 1.00 91.00 88 ARG A CA 1
ATOM 630 C C . ARG A 1 88 ? 7.598 12.664 -12.928 1.00 91.00 88 ARG A C 1
ATOM 632 O O . ARG A 1 88 ? 7.171 13.445 -12.088 1.00 91.00 88 ARG A O 1
ATOM 639 N N . ALA A 1 89 ? 8.595 12.972 -13.756 1.00 90.50 89 ALA A N 1
ATOM 640 C CA . ALA A 1 89 ? 9.064 14.350 -13.893 1.00 90.50 89 ALA A CA 1
ATOM 641 C C . ALA A 1 89 ? 7.933 15.243 -14.428 1.00 90.50 89 ALA A C 1
ATOM 643 O O . ALA A 1 89 ? 7.004 14.738 -15.063 1.00 90.50 89 ALA A O 1
ATOM 644 N N . GLU A 1 90 ? 8.025 16.543 -14.165 1.00 88.75 90 GLU A N 1
ATOM 645 C CA . GLU A 1 90 ? 7.103 17.537 -14.711 1.00 88.75 90 GLU A CA 1
ATOM 646 C C . GLU A 1 90 ? 7.021 17.435 -16.243 1.00 88.75 90 GLU A C 1
ATOM 648 O O . GLU A 1 90 ? 8.009 17.115 -16.909 1.00 88.75 90 GLU A O 1
ATOM 653 N N . GLY A 1 91 ? 5.821 17.623 -16.796 1.00 91.44 91 GLY A N 1
ATOM 654 C CA . GLY A 1 91 ? 5.553 17.499 -18.233 1.00 91.44 91 GLY A CA 1
ATOM 655 C C . GLY A 1 91 ? 5.487 16.063 -18.765 1.00 91.44 91 GLY A C 1
ATOM 656 O O . GLY A 1 91 ? 5.141 15.862 -19.927 1.00 91.44 91 GLY A O 1
ATOM 657 N N . ASN A 1 92 ? 5.778 15.040 -17.952 1.00 93.56 92 ASN A N 1
ATOM 658 C CA . ASN A 1 92 ? 5.572 13.659 -18.377 1.00 93.56 92 ASN A CA 1
ATOM 659 C C . ASN A 1 92 ? 4.068 13.324 -18.365 1.00 93.56 92 ASN A C 1
ATOM 661 O O . ASN A 1 92 ? 3.458 13.400 -17.297 1.00 93.56 92 ASN A O 1
ATOM 665 N N . PRO A 1 93 ? 3.479 12.878 -19.490 1.00 94.00 93 PRO A N 1
ATOM 666 C CA . PRO A 1 93 ? 2.036 12.640 -19.585 1.00 94.00 93 PRO A CA 1
ATOM 667 C C . PRO A 1 93 ? 1.551 11.506 -18.676 1.00 94.00 93 PRO A C 1
ATOM 669 O O . PRO A 1 93 ? 0.377 11.449 -18.345 1.00 94.00 93 PRO A O 1
ATOM 672 N N . ARG A 1 94 ? 2.461 10.628 -18.233 1.00 91.94 94 ARG A N 1
ATOM 673 C CA . ARG A 1 94 ? 2.154 9.514 -17.333 1.00 91.94 94 ARG A CA 1
ATOM 674 C C . ARG A 1 94 ? 2.237 9.884 -15.854 1.00 91.94 94 ARG A C 1
ATOM 676 O O . ARG A 1 94 ? 2.127 9.011 -14.994 1.00 91.94 94 ARG A O 1
ATOM 683 N N . HIS A 1 95 ? 2.531 11.144 -15.528 1.00 93.25 95 HIS A N 1
ATOM 684 C CA . HIS A 1 95 ? 2.428 11.629 -14.156 1.00 93.25 95 HIS A CA 1
ATOM 685 C C . HIS A 1 95 ? 0.953 11.625 -13.734 1.00 93.25 95 HIS A C 1
ATOM 687 O O . HIS A 1 95 ? 0.108 12.130 -14.462 1.00 93.25 95 HIS A O 1
ATOM 693 N N . GLY A 1 96 ? 0.639 11.063 -12.568 1.00 91.75 96 GLY A N 1
ATOM 694 C CA . GLY A 1 96 ? -0.733 10.994 -12.058 1.00 91.75 96 GLY A CA 1
ATOM 695 C C . GLY A 1 96 ? -1.587 9.862 -12.640 1.00 91.75 96 GLY A C 1
ATOM 696 O O . GLY A 1 96 ? -2.665 9.609 -12.114 1.00 91.75 96 GLY A O 1
ATOM 697 N N . GLU A 1 97 ? -1.115 9.132 -13.659 1.00 93.94 97 GLU A N 1
ATOM 698 C CA . GLU A 1 97 ? -1.802 7.925 -14.139 1.00 93.94 97 GLU A CA 1
ATOM 699 C C . GLU A 1 97 ? -1.929 6.894 -13.015 1.00 93.94 97 GLU A C 1
ATOM 701 O O . GLU A 1 97 ? -0.945 6.638 -12.305 1.00 93.94 97 GLU A O 1
ATOM 706 N N . ILE A 1 98 ? -3.102 6.258 -12.917 1.00 91.94 98 ILE A N 1
ATOM 707 C CA . ILE A 1 98 ? -3.323 5.121 -12.020 1.00 91.94 98 ILE A CA 1
ATOM 708 C C . ILE A 1 98 ? -2.256 4.064 -12.303 1.00 91.94 98 ILE A C 1
ATOM 710 O O . ILE A 1 98 ? -2.001 3.673 -13.445 1.00 91.94 98 ILE A O 1
ATOM 714 N N . LYS A 1 99 ? -1.601 3.627 -11.235 1.00 90.56 99 LYS A N 1
ATOM 715 C CA . LYS A 1 99 ? -0.639 2.540 -11.250 1.00 90.56 99 LYS A CA 1
ATOM 716 C C . LYS A 1 99 ? -1.327 1.316 -10.641 1.00 90.56 99 LYS A C 1
ATOM 718 O O . LYS A 1 99 ? -1.732 1.408 -9.484 1.00 90.56 99 LYS A O 1
ATOM 723 N N . PRO A 1 100 ? -1.407 0.189 -11.367 1.00 90.50 100 PRO A N 1
ATOM 724 C CA . PRO A 1 100 ? -1.896 -1.061 -10.806 1.00 90.50 100 PRO A CA 1
ATOM 725 C C . PRO A 1 100 ? -1.158 -1.434 -9.522 1.00 90.50 100 PRO A C 1
ATOM 727 O O . PRO A 1 100 ? 0.070 -1.284 -9.428 1.00 90.50 100 PRO A O 1
ATOM 730 N N . VAL A 1 101 ? -1.916 -1.929 -8.549 1.00 90.62 101 VAL A N 1
ATOM 731 C CA . VAL A 1 101 ? -1.364 -2.509 -7.326 1.00 90.62 101 VAL A CA 1
ATOM 732 C C . VAL A 1 101 ? -0.582 -3.763 -7.718 1.00 90.62 101 VAL A C 1
ATOM 734 O O . VAL A 1 101 ? -1.063 -4.591 -8.484 1.00 90.62 101 VAL A O 1
ATOM 737 N N . CYS A 1 102 ? 0.656 -3.890 -7.240 1.00 90.44 102 CYS A N 1
ATOM 738 C CA . CYS A 1 102 ? 1.446 -5.098 -7.489 1.00 90.44 102 CYS A CA 1
ATOM 739 C C . CYS A 1 102 ? 0.987 -6.259 -6.600 1.00 90.44 102 CYS A C 1
ATOM 741 O O . CYS A 1 102 ? 0.491 -6.016 -5.501 1.00 90.44 102 CYS A O 1
ATOM 743 N N . ASP A 1 103 ? 1.255 -7.499 -7.009 1.00 92.44 103 ASP A N 1
ATOM 744 C CA . ASP A 1 103 ? 0.808 -8.712 -6.303 1.00 92.44 103 ASP A CA 1
ATOM 745 C C . ASP A 1 103 ? 1.182 -8.729 -4.813 1.00 92.44 103 ASP A C 1
ATOM 747 O O . ASP A 1 103 ? 0.376 -9.104 -3.964 1.00 92.44 103 ASP A O 1
ATOM 751 N N . SER A 1 104 ? 2.381 -8.246 -4.464 1.00 93.00 104 SER A N 1
ATOM 752 C CA . SER A 1 104 ? 2.813 -8.166 -3.064 1.00 93.00 104 SER A CA 1
ATOM 753 C C . SER A 1 104 ? 1.954 -7.205 -2.240 1.00 93.00 104 SER A C 1
ATOM 755 O O . SER A 1 104 ? 1.600 -7.509 -1.104 1.00 93.00 104 SER A O 1
ATOM 757 N N . CYS A 1 105 ? 1.631 -6.034 -2.797 1.00 94.00 105 CYS A N 1
ATOM 758 C CA . CYS A 1 105 ? 0.770 -5.060 -2.134 1.00 94.00 105 CYS A CA 1
ATOM 759 C C . CYS A 1 105 ? -0.675 -5.549 -2.114 1.00 94.00 105 CYS A C 1
ATOM 761 O O . CYS A 1 105 ? -1.314 -5.418 -1.079 1.00 94.00 105 CYS A O 1
ATOM 763 N N . GLN A 1 106 ? -1.158 -6.167 -3.194 1.00 94.62 106 GLN A N 1
ATOM 764 C CA . GLN A 1 106 ? -2.508 -6.722 -3.261 1.00 94.62 106 GLN A CA 1
ATOM 765 C C . GLN A 1 106 ? -2.719 -7.762 -2.160 1.00 94.62 106 GLN A C 1
ATOM 767 O O . GLN A 1 106 ? -3.643 -7.626 -1.369 1.00 94.62 106 GLN A O 1
ATOM 772 N N . HIS A 1 107 ? -1.786 -8.704 -2.003 1.00 95.38 107 HIS A N 1
ATOM 773 C CA . HIS A 1 107 ? -1.844 -9.701 -0.934 1.00 95.38 107 HIS A CA 1
ATOM 774 C C . HIS A 1 107 ? -1.865 -9.075 0.473 1.00 95.38 107 HIS A C 1
ATOM 776 O O . HIS A 1 107 ? -2.415 -9.647 1.412 1.00 95.38 107 HIS A O 1
ATOM 782 N N . VAL A 1 108 ? -1.251 -7.903 0.664 1.00 96.12 108 VAL A N 1
ATOM 783 C CA . VAL A 1 108 ? -1.355 -7.155 1.926 1.00 96.12 108 VAL A CA 1
ATOM 784 C C . VAL A 1 108 ? -2.716 -6.475 2.052 1.00 96.12 108 VAL A C 1
ATOM 786 O O . VAL A 1 108 ? -3.335 -6.594 3.104 1.00 96.12 108 VAL A O 1
ATOM 789 N N . LEU A 1 109 ? -3.205 -5.804 1.006 1.00 96.62 109 LEU A N 1
ATOM 790 C CA . LEU A 1 109 ? -4.528 -5.172 1.007 1.00 96.62 109 LEU A CA 1
ATOM 791 C C . LEU A 1 109 ? -5.636 -6.192 1.306 1.00 96.62 109 LEU A C 1
ATOM 793 O O . LEU A 1 109 ? -6.505 -5.906 2.127 1.00 96.62 109 LEU A O 1
ATOM 797 N N . ASP A 1 110 ? -5.545 -7.399 0.747 1.00 96.06 110 ASP A N 1
ATOM 798 C CA . ASP A 1 110 ? -6.494 -8.490 0.980 1.00 96.06 110 ASP A CA 1
ATOM 799 C C . ASP A 1 110 ? -6.529 -8.919 2.456 1.00 96.06 110 ASP A C 1
ATOM 801 O O . ASP A 1 110 ? -7.602 -9.130 3.020 1.00 96.06 110 ASP A O 1
ATOM 805 N N . GLN A 1 111 ? -5.372 -8.972 3.128 1.00 96.50 111 GLN A N 1
ATOM 806 C CA . GLN A 1 111 ? -5.297 -9.278 4.565 1.00 96.50 111 GLN A CA 1
ATOM 807 C C . GLN A 1 111 ? -5.994 -8.226 5.438 1.00 96.50 111 GLN A C 1
ATOM 809 O O . GLN A 1 111 ? -6.482 -8.552 6.521 1.00 96.50 111 GLN A O 1
ATOM 814 N N . PHE A 1 112 ? -6.037 -6.972 4.983 1.00 95.19 112 PHE A N 1
ATOM 815 C CA . PHE A 1 112 ? -6.764 -5.887 5.641 1.00 95.19 112 PHE A CA 1
ATOM 816 C C . PHE A 1 112 ? -8.180 -5.693 5.069 1.00 95.19 112 PHE A C 1
ATOM 818 O O . PHE A 1 112 ? -8.890 -4.805 5.524 1.00 95.19 112 PHE A O 1
ATOM 825 N N . GLY A 1 113 ? -8.629 -6.486 4.092 1.00 95.75 113 GLY A N 1
ATOM 826 C CA . GLY A 1 113 ? -9.931 -6.285 3.446 1.00 95.75 113 GLY A CA 1
ATOM 827 C C . GLY A 1 113 ? -10.077 -4.899 2.804 1.00 95.75 113 GLY A C 1
ATOM 828 O O . GLY A 1 113 ? -11.124 -4.267 2.936 1.00 95.75 113 GLY A O 1
ATOM 829 N N . ILE A 1 114 ? -9.009 -4.396 2.181 1.00 96.56 114 ILE A N 1
ATOM 830 C CA . ILE A 1 114 ? -8.962 -3.092 1.507 1.00 96.56 114 ILE A CA 1
ATOM 831 C C . ILE A 1 114 ? -9.118 -3.296 0.006 1.00 96.56 114 ILE A C 1
ATOM 833 O O . ILE A 1 114 ? -8.446 -4.134 -0.590 1.00 96.56 114 ILE A O 1
ATOM 837 N N . ASN A 1 115 ? -9.958 -2.478 -0.623 1.00 94.38 115 ASN A N 1
ATOM 838 C CA . ASN A 1 115 ? -10.145 -2.507 -2.066 1.00 94.38 115 ASN A CA 1
ATOM 839 C C . ASN A 1 115 ? -9.021 -1.741 -2.787 1.00 94.38 115 ASN A C 1
ATOM 841 O O . ASN A 1 115 ? -8.902 -0.526 -2.627 1.00 94.38 115 ASN A O 1
ATOM 845 N N . GLY A 1 116 ? -8.201 -2.427 -3.584 1.00 90.31 116 GLY A N 1
ATOM 846 C CA . GLY A 1 116 ? -7.150 -1.814 -4.402 1.00 90.31 116 GLY A CA 1
ATOM 847 C C . GLY A 1 116 ? -7.668 -1.374 -5.773 1.00 90.31 116 GLY A C 1
ATOM 848 O O . GLY A 1 116 ? -8.148 -2.190 -6.551 1.00 90.31 116 GLY A O 1
ATOM 849 N N . LEU A 1 117 ? -7.549 -0.090 -6.111 1.00 84.94 117 LEU A N 1
ATOM 850 C CA . LEU A 1 117 ? -7.912 0.423 -7.432 1.00 84.94 117 LEU A CA 1
ATOM 851 C C . LEU A 1 117 ? -6.824 0.131 -8.470 1.00 84.94 117 LEU A C 1
ATOM 853 O O . LEU A 1 117 ? -5.628 0.207 -8.189 1.00 84.94 117 LEU A O 1
ATOM 857 N N . GLY A 1 118 ? -7.254 -0.137 -9.705 1.00 68.56 118 GLY A N 1
ATOM 858 C CA . GLY A 1 118 ? -6.355 -0.450 -10.817 1.00 68.56 118 GLY A CA 1
ATOM 859 C C . GLY A 1 118 ? -5.959 -1.925 -10.907 1.00 68.56 118 GLY A C 1
ATOM 860 O O . GLY A 1 118 ? -4.935 -2.219 -11.523 1.00 68.56 118 GLY A O 1
ATOM 861 N N . GLN A 1 119 ? -6.742 -2.835 -10.313 1.00 53.66 119 GLN A N 1
ATOM 862 C CA . GLN A 1 119 ? -6.714 -4.249 -10.699 1.00 53.66 119 GLN A CA 1
ATOM 863 C C . GLN A 1 119 ? -7.009 -4.377 -12.211 1.00 53.66 119 GLN A C 1
ATOM 865 O O . GLN A 1 119 ? -7.802 -3.580 -12.724 1.00 53.66 119 GLN A O 1
ATOM 870 N N . PRO A 1 120 ? -6.352 -5.305 -12.933 1.00 46.16 120 PRO A N 1
ATOM 871 C CA . PRO A 1 120 ? -6.727 -5.625 -14.309 1.00 46.16 120 PRO A CA 1
ATOM 872 C C . PRO A 1 120 ? -8.166 -6.146 -14.413 1.00 46.16 120 PRO A C 1
ATOM 874 O O . PRO A 1 120 ? -8.650 -6.766 -13.437 1.00 46.16 120 PRO A O 1
#

Organism: NCBI:txid2483353

InterPro domains:
  IPR025968 YwqJ-like deaminase [PF14431] (4-113)

Radius of gyration: 13.86 Å; chains: 1; bounding box: 39×34×35 Å

Foldseek 3Di:
DQDAFFKKKKKWDQDPVRDIDIFMFTFGDDDDDDPFDPLLVVLLVPQDPVQADPDPRRCRHGLRVRVRRCVVVVHLSAPIEMWMAGCDDPPDPRGRPTD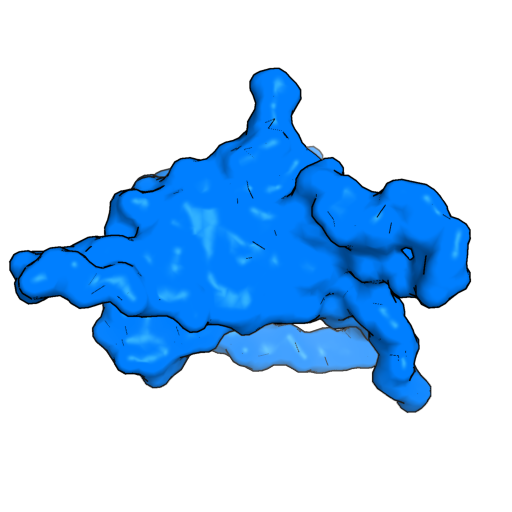FDGSSSVSSCVVRNYHYPPDD

Secondary structure (DSSP, 8-state):
--PPPSEEEEEEEE-TTS-EEEEEEE---SS------HHHHHHHHTS-GGGSPTTTTTT-SHHHHHHHHHHHTT---TT-EEEEEE---TT-TTTT-EEPPPHHHHHHHHHTT-EETT--

Sequence (120 aa):
KHTRPTSSAGLTVTDAAGNQHTFTGASIKGGGDHNLHPDVQAAYDRVPQDIRLPGNQHSRCGEAEALTNALNAGVDPRGGTMAAVNVRAEGNPRHGEIKPVCDSCQHVLDQFGINGLGQP

pLDDT: mean 88.7, std 11.88, range [40.22, 97.31]